Protein AF-A0A182EEH9-F1 (afdb_monomer_lite)

Secondary structure (DSSP, 8-state):
-----------HHHHTTSS----------TTSHHHHHHHHHHHHHHHHHHH-TT-EEEEEEEEETTEEEEEEEEE-S----HHHHHHHHHHHHT--SGGGT-EEEEEE-SS-EEEEEE--

Organism: Onchocerca ochengi (NCBI:txid42157)

Foldseek 3Di:
DDDDDDDDPPPVVVVVVPDDDDDDDDDDACPPQVNLQVLLQVLQVCQQCVAFVPKDGDWGWDDDAQWIWIDDDIDGPGDDDSPVSSLVSCVVSPNVDVVVFWDWDWDDDPGTTTIGIHGD

InterPro domains:
  IPR002133 S-adenosylmethionine synthetase [PTHR11964] (19-104)
  IPR022628 S-adenosylmethionine synthetase, N-terminal [PF00438] (21-106)
  IPR022636 S-adenosylmethionine synthetase superfamily [SSF55973] (20-108)

Radius of gyration: 26.33 Å; chains: 1; bounding box: 31×91×48 Å

pLDDT: mean 75.58, std 19.29, range [35.59, 98.0]

Sequence (120 aa):
MAHDGFGMHRNNSELFRSQRFLFTSESVSEGHPDKMCDMISDAILDAHLAQDPNAKVACETVAKTDMLMLCGEITSNANVDYYQIVRDTVQQIGFDDISKGLLLEIYRTNNAIVLSIVLF

Structure (mmCIF, N/CA/C/O backbone):
data_AF-A0A182EEH9-F1
#
_entry.id   AF-A0A182EEH9-F1
#
loop_
_atom_site.group_PDB
_atom_site.id
_atom_site.type_symbol
_atom_site.label_atom_id
_atom_site.label_alt_id
_atom_site.label_comp_id
_atom_site.label_asym_id
_atom_site.label_entity_id
_atom_site.label_seq_id
_atom_site.pdbx_PDB_ins_code
_atom_site.Cartn_x
_atom_site.Cartn_y
_atom_site.Cartn_z
_atom_site.occupancy
_atom_site.B_iso_or_equiv
_atom_site.auth_seq_id
_atom_site.auth_comp_id
_atom_site.auth_asym_id
_atom_site.auth_atom_id
_atom_site.pdbx_PDB_model_num
ATOM 1 N N . MET A 1 1 ? 17.513 72.405 -30.226 1.00 35.59 1 MET A N 1
ATOM 2 C CA . MET A 1 1 ? 16.289 72.732 -29.462 1.00 35.59 1 MET A CA 1
ATOM 3 C C . MET A 1 1 ? 15.267 71.678 -29.866 1.00 35.59 1 MET A C 1
ATOM 5 O O . MET A 1 1 ? 14.922 71.669 -31.034 1.00 35.59 1 MET A O 1
ATOM 9 N N . ALA A 1 2 ? 15.229 70.557 -29.131 1.00 41.38 2 ALA A N 1
ATOM 10 C CA . ALA A 1 2 ? 14.200 70.197 -28.128 1.00 41.38 2 ALA A CA 1
ATOM 11 C C . ALA A 1 2 ? 12.904 69.742 -28.843 1.00 41.38 2 ALA A C 1
ATOM 13 O O . ALA A 1 2 ? 12.523 70.391 -29.803 1.00 41.38 2 ALA A O 1
ATOM 14 N N . HIS A 1 3 ? 12.194 68.660 -28.543 1.00 42.72 3 HIS A N 1
ATOM 15 C CA . HIS A 1 3 ? 12.064 67.704 -27.438 1.00 42.72 3 HIS A CA 1
ATOM 16 C C . HIS A 1 3 ? 11.915 66.292 -28.089 1.00 42.72 3 HIS A C 1
ATOM 18 O O . HIS A 1 3 ? 11.816 66.201 -29.306 1.00 42.72 3 HIS A O 1
ATOM 24 N N . ASP A 1 4 ? 12.095 65.148 -27.426 1.00 40.16 4 ASP A N 1
ATOM 25 C CA . ASP A 1 4 ? 11.069 64.507 -26.596 1.00 40.16 4 ASP A CA 1
ATOM 26 C C . ASP A 1 4 ? 11.694 63.389 -25.751 1.00 40.16 4 ASP A C 1
ATOM 28 O O . ASP A 1 4 ? 12.447 62.546 -26.242 1.00 40.16 4 ASP A O 1
ATOM 32 N N . GLY A 1 5 ? 11.372 63.392 -24.458 1.00 48.41 5 GLY A N 1
ATOM 33 C CA . GLY A 1 5 ? 11.638 62.279 -23.561 1.00 48.41 5 GLY A CA 1
ATOM 34 C C . GLY A 1 5 ? 10.479 61.288 -23.561 1.00 48.41 5 GLY A C 1
ATOM 35 O O . GLY A 1 5 ? 9.323 61.695 -23.562 1.00 48.41 5 GLY A O 1
ATOM 36 N N . PHE A 1 6 ? 10.785 59.996 -23.466 1.00 38.84 6 PHE A N 1
ATOM 37 C CA . PHE A 1 6 ? 9.912 59.025 -22.810 1.00 38.84 6 PHE A CA 1
ATOM 38 C C . PHE A 1 6 ? 10.733 57.801 -22.392 1.00 38.84 6 PHE A C 1
ATOM 40 O O . PHE A 1 6 ? 11.543 57.285 -23.160 1.00 38.84 6 PHE A O 1
ATOM 47 N N . GLY A 1 7 ? 10.585 57.394 -21.132 1.00 50.31 7 GLY A N 1
ATOM 48 C CA . GLY A 1 7 ? 11.423 56.388 -20.493 1.00 50.31 7 GLY A CA 1
ATOM 49 C C . GLY A 1 7 ? 11.212 54.974 -21.030 1.00 50.31 7 GLY A C 1
ATOM 50 O O . GLY A 1 7 ? 10.098 54.560 -21.332 1.00 50.31 7 GLY A O 1
ATOM 51 N N . MET A 1 8 ? 12.291 54.196 -21.040 1.00 49.94 8 MET A N 1
ATOM 52 C CA . MET A 1 8 ? 12.209 52.740 -20.978 1.00 49.94 8 MET A CA 1
ATOM 53 C C . MET A 1 8 ? 12.788 52.285 -19.644 1.00 49.94 8 MET A C 1
ATOM 55 O O . MET A 1 8 ? 13.962 51.937 -19.523 1.00 49.94 8 MET A O 1
ATOM 59 N N . HIS A 1 9 ? 11.934 52.300 -18.624 1.00 50.50 9 HIS A N 1
ATOM 60 C CA . HIS A 1 9 ? 12.125 51.470 -17.448 1.00 50.50 9 HIS A CA 1
ATOM 61 C C . HIS A 1 9 ? 11.942 50.024 -17.926 1.00 50.50 9 HIS A C 1
ATOM 63 O O . HIS A 1 9 ? 10.819 49.554 -18.099 1.00 50.50 9 HIS A O 1
ATOM 69 N N . ARG A 1 10 ? 13.042 49.350 -18.281 1.00 55.78 10 ARG A N 1
ATOM 70 C CA . ARG A 1 10 ? 12.985 47.926 -18.618 1.00 55.78 10 ARG A CA 1
ATOM 71 C C . ARG A 1 10 ? 12.597 47.188 -17.345 1.00 55.78 10 ARG A C 1
ATOM 73 O O . ARG A 1 10 ? 13.380 47.126 -16.402 1.00 55.78 10 ARG A O 1
ATOM 80 N N . ASN A 1 11 ? 11.370 46.684 -17.308 1.00 55.84 11 ASN A N 1
ATOM 81 C CA . ASN A 1 11 ? 10.884 45.883 -16.198 1.00 55.84 11 ASN A CA 1
ATOM 82 C C . ASN A 1 11 ? 11.781 44.643 -16.063 1.00 55.84 11 ASN A C 1
ATOM 84 O O . ASN A 1 11 ? 11.943 43.889 -17.025 1.00 55.84 11 ASN A O 1
ATOM 88 N N . ASN A 1 12 ? 12.337 44.405 -14.869 1.00 57.00 12 ASN A N 1
ATOM 89 C CA . ASN A 1 12 ? 13.142 43.212 -14.558 1.00 57.00 12 ASN A CA 1
ATOM 90 C C . ASN A 1 12 ? 12.440 41.896 -14.956 1.00 57.00 12 ASN A C 1
ATOM 92 O O . ASN A 1 12 ? 13.105 40.892 -15.194 1.00 57.00 12 ASN A O 1
ATOM 96 N N . SER A 1 13 ? 11.110 41.902 -15.079 1.00 58.50 13 SER A N 1
ATOM 97 C CA . SER A 1 13 ? 10.284 40.774 -15.515 1.00 58.50 13 SER A CA 1
ATOM 98 C C . SER A 1 13 ? 10.559 40.284 -16.944 1.00 58.50 13 SER A C 1
ATOM 100 O O . SER A 1 13 ? 10.345 39.107 -17.218 1.00 58.50 13 SER A O 1
ATOM 102 N N . GLU A 1 14 ? 11.031 41.134 -17.864 1.00 56.72 14 GLU A N 1
ATOM 103 C CA . GLU A 1 14 ? 11.378 40.696 -19.230 1.00 56.72 14 GLU A CA 1
ATOM 104 C C . GLU A 1 14 ? 12.762 40.043 -19.303 1.00 56.72 14 GLU A C 1
ATOM 106 O O . GLU A 1 14 ? 12.972 39.135 -20.107 1.00 56.72 14 GLU A O 1
ATOM 111 N N . LEU 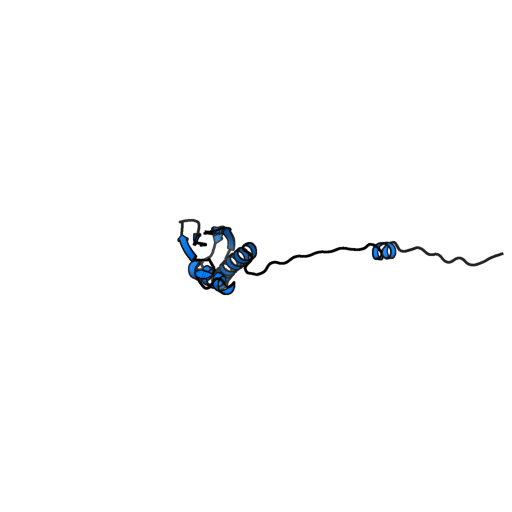A 1 15 ? 13.683 40.429 -18.411 1.00 56.34 15 LEU A N 1
ATOM 112 C CA . LEU A 1 15 ? 15.019 39.834 -18.313 1.00 56.34 15 LEU A CA 1
ATOM 113 C C . LEU A 1 15 ? 14.952 38.359 -17.868 1.00 56.34 15 LEU A C 1
ATOM 115 O O . LEU A 1 15 ? 15.743 37.537 -18.323 1.00 56.34 15 LEU A O 1
ATOM 119 N N . PHE A 1 16 ? 13.962 38.006 -17.038 1.00 58.34 16 PHE A N 1
ATOM 120 C CA . PHE A 1 16 ? 13.716 36.629 -16.589 1.00 58.34 16 PHE A CA 1
ATOM 121 C C . PHE A 1 16 ? 13.075 35.719 -17.653 1.00 58.34 16 PHE A C 1
ATOM 123 O O . PHE A 1 16 ? 13.125 34.502 -17.501 1.00 58.34 16 PHE A O 1
ATOM 130 N N . ARG A 1 17 ? 12.509 36.255 -18.748 1.00 60.19 17 ARG A N 1
ATOM 131 C CA . ARG A 1 17 ? 11.903 35.431 -19.819 1.00 60.19 17 ARG A CA 1
ATOM 132 C C . ARG A 1 17 ? 12.909 34.919 -20.858 1.00 60.19 17 ARG A C 1
ATOM 134 O O . ARG A 1 17 ? 12.518 34.105 -21.688 1.00 60.19 17 ARG A O 1
ATOM 141 N N . SER A 1 18 ? 14.175 35.360 -20.835 1.00 61.69 18 SER A N 1
ATOM 142 C CA . SER A 1 18 ? 15.201 34.916 -21.802 1.00 61.69 18 SER A CA 1
ATOM 143 C C . SER A 1 18 ? 16.228 33.919 -21.247 1.00 61.69 18 SER A C 1
ATOM 145 O O . SER A 1 18 ? 17.109 33.467 -21.983 1.00 61.69 18 SER A O 1
ATOM 147 N N . GLN A 1 19 ? 16.110 33.514 -19.977 1.00 72.31 19 GLN A N 1
ATOM 148 C CA . GLN A 1 19 ? 16.906 32.411 -19.441 1.00 72.31 19 GLN A CA 1
ATOM 149 C C . GLN A 1 19 ? 16.268 31.070 -19.821 1.00 72.31 19 GLN A C 1
ATOM 151 O O . GLN A 1 19 ? 15.082 30.842 -19.594 1.00 72.31 19 GLN A O 1
ATOM 156 N N . ARG A 1 20 ? 17.060 30.169 -20.416 1.00 78.19 20 ARG A N 1
ATOM 157 C CA . ARG A 1 20 ? 16.630 28.793 -20.699 1.00 78.19 20 ARG A CA 1
ATOM 158 C C . ARG A 1 20 ? 16.377 28.074 -19.370 1.00 78.19 20 ARG A C 1
ATOM 160 O O . ARG A 1 20 ? 17.328 27.728 -18.677 1.00 78.19 20 ARG A O 1
ATOM 167 N N . PHE A 1 21 ? 15.109 27.864 -19.031 1.00 86.25 21 PHE A N 1
ATOM 168 C CA . PHE A 1 21 ? 14.688 27.056 -17.889 1.00 86.25 21 PHE A CA 1
ATOM 169 C C . PHE A 1 21 ? 14.621 25.587 -18.320 1.00 86.25 21 PHE A C 1
ATOM 171 O O . PHE A 1 21 ? 13.799 25.229 -19.163 1.00 86.25 21 PHE A O 1
ATOM 178 N N . LEU A 1 22 ? 15.517 24.753 -17.785 1.00 86.44 22 LEU A N 1
ATOM 179 C CA . LEU A 1 22 ? 15.495 23.306 -17.990 1.00 86.44 22 LEU A CA 1
ATOM 180 C C . LEU A 1 22 ? 14.896 22.648 -16.748 1.00 86.44 22 LEU A C 1
ATOM 182 O O . LEU A 1 22 ? 15.464 22.743 -15.663 1.00 86.44 22 LEU A O 1
ATOM 186 N N . PHE A 1 23 ? 13.763 21.980 -16.932 1.00 94.00 23 PHE A N 1
ATOM 187 C CA . PHE A 1 23 ? 13.093 21.186 -15.911 1.00 94.00 23 PHE A CA 1
ATOM 188 C C . PHE A 1 23 ? 12.996 19.742 -16.389 1.00 94.00 23 PHE A C 1
ATOM 190 O O . PHE A 1 23 ? 12.643 19.491 -17.542 1.00 94.00 23 PHE A O 1
ATOM 197 N N . THR A 1 24 ? 13.294 18.806 -15.495 1.00 91.25 24 THR A N 1
ATOM 198 C CA . THR A 1 24 ? 13.157 17.369 -15.729 1.00 91.25 24 THR A CA 1
ATOM 199 C C . THR A 1 24 ? 12.380 16.749 -14.578 1.00 91.25 24 THR A C 1
ATOM 201 O O . THR A 1 24 ? 12.579 17.118 -13.423 1.00 91.25 24 THR A O 1
ATOM 204 N N . SER A 1 25 ? 11.515 15.797 -14.903 1.00 96.12 25 SER A N 1
ATOM 205 C CA . SER A 1 25 ? 10.757 14.989 -13.952 1.00 96.12 25 SER A CA 1
ATOM 206 C C . SER A 1 25 ? 10.788 13.541 -14.432 1.00 96.12 25 SER A C 1
ATOM 208 O O . SER A 1 25 ? 10.815 13.291 -15.638 1.00 96.12 25 SER A O 1
ATOM 210 N N . GLU A 1 26 ? 10.818 12.609 -13.487 1.00 96.38 26 GLU A N 1
ATOM 211 C CA . GLU A 1 26 ? 10.785 11.171 -13.729 1.00 96.38 26 GLU A CA 1
ATOM 212 C C . GLU A 1 26 ? 9.592 10.532 -13.015 1.00 96.38 26 GLU A C 1
ATOM 214 O O . GLU A 1 26 ? 9.009 11.105 -12.093 1.00 96.38 26 GLU A O 1
ATOM 219 N N . SER A 1 27 ? 9.220 9.340 -13.468 1.00 94.75 27 SER A N 1
ATOM 220 C CA . SER A 1 27 ? 8.161 8.531 -12.877 1.00 94.75 27 SER A CA 1
ATOM 221 C C . SER A 1 27 ? 8.504 7.061 -13.036 1.00 94.75 27 SER A C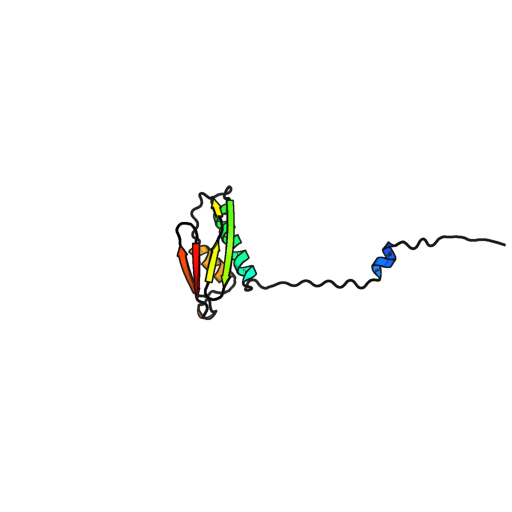 1
ATOM 223 O O . SER A 1 27 ? 9.092 6.676 -14.047 1.00 94.75 27 SER A O 1
ATOM 225 N N . VAL A 1 28 ? 8.052 6.237 -12.101 1.00 94.62 28 VAL A N 1
ATOM 226 C CA . VAL A 1 28 ? 8.219 4.783 -12.155 1.00 94.62 28 VAL A CA 1
ATOM 227 C C . VAL A 1 28 ? 6.873 4.080 -12.343 1.00 94.62 28 VAL A C 1
ATOM 229 O O . VAL A 1 28 ? 5.818 4.624 -11.985 1.00 94.62 28 VAL A O 1
ATOM 232 N N . SER A 1 29 ? 6.902 2.886 -12.936 1.00 90.69 29 SER A N 1
ATOM 233 C CA . SER A 1 29 ? 5.723 2.026 -13.071 1.00 90.69 29 SER A CA 1
ATOM 234 C C . SER A 1 29 ? 5.316 1.433 -11.720 1.00 90.69 29 SER A C 1
ATOM 236 O O . SER A 1 29 ? 6.083 1.455 -10.762 1.00 90.69 29 SER A O 1
ATOM 238 N N . GLU A 1 30 ? 4.105 0.891 -11.642 1.00 87.62 30 GLU A N 1
ATOM 239 C CA . GLU A 1 30 ? 3.571 0.240 -10.433 1.00 87.62 30 GLU A CA 1
ATOM 240 C C . GLU A 1 30 ? 4.397 -0.981 -10.006 1.00 87.62 30 GLU A C 1
ATOM 242 O O . GLU A 1 30 ? 4.527 -1.256 -8.822 1.00 87.62 30 GLU A O 1
ATOM 247 N N . GLY A 1 31 ? 5.041 -1.659 -10.962 1.00 84.00 31 GLY A N 1
ATOM 248 C CA . GLY A 1 31 ? 5.971 -2.755 -10.680 1.00 84.00 31 GLY A CA 1
ATOM 249 C C . GLY A 1 31 ? 7.313 -2.318 -10.083 1.00 84.00 31 GLY A C 1
ATOM 250 O O . GLY A 1 31 ? 8.142 -3.175 -9.783 1.00 84.00 31 GLY A O 1
ATOM 251 N N . HIS A 1 32 ? 7.571 -1.014 -9.931 1.00 89.38 32 HIS A N 1
ATOM 252 C CA . HIS A 1 32 ? 8.750 -0.547 -9.207 1.00 89.38 32 HIS A CA 1
ATOM 253 C C . HIS A 1 32 ? 8.620 -0.913 -7.721 1.00 89.38 32 HIS A C 1
ATOM 255 O O . HIS A 1 32 ? 7.583 -0.600 -7.134 1.00 89.38 32 HIS A O 1
ATOM 261 N N . PRO A 1 33 ? 9.648 -1.509 -7.086 1.00 87.12 33 PRO A N 1
ATOM 262 C CA . PRO A 1 33 ? 9.560 -1.978 -5.703 1.00 87.12 33 PRO A CA 1
ATOM 263 C C . PRO A 1 33 ? 9.060 -0.916 -4.720 1.00 87.12 33 PRO A C 1
ATOM 265 O O . PRO A 1 33 ? 8.193 -1.216 -3.909 1.00 87.12 33 PRO A O 1
ATOM 268 N N . ASP A 1 34 ? 9.532 0.327 -4.850 1.00 90.38 34 ASP A N 1
ATOM 269 C CA . ASP A 1 34 ? 9.075 1.429 -3.991 1.00 90.38 34 ASP A CA 1
ATOM 270 C C . ASP A 1 34 ? 7.566 1.678 -4.126 1.00 90.38 34 ASP A C 1
ATOM 272 O O . ASP A 1 34 ? 6.857 1.710 -3.127 1.00 90.38 34 ASP A O 1
ATOM 276 N N . LYS A 1 35 ? 7.042 1.746 -5.359 1.00 91.81 35 LYS A N 1
ATOM 277 C CA . LYS A 1 35 ? 5.600 1.923 -5.575 1.00 91.81 35 LYS A CA 1
ATOM 278 C C . LYS A 1 35 ? 4.788 0.725 -5.102 1.00 91.81 35 LYS A C 1
ATOM 280 O O . LYS A 1 35 ? 3.685 0.908 -4.603 1.00 91.81 35 LYS A O 1
ATOM 285 N N . MET A 1 36 ? 5.312 -0.489 -5.247 1.00 90.12 36 MET A N 1
ATOM 286 C CA . MET A 1 36 ? 4.662 -1.685 -4.716 1.00 90.12 36 MET A CA 1
ATOM 287 C C . MET A 1 36 ? 4.540 -1.616 -3.188 1.00 90.12 36 MET A C 1
ATOM 289 O O . MET A 1 36 ? 3.482 -1.942 -2.655 1.00 90.12 36 MET A O 1
ATOM 293 N N . CYS A 1 37 ? 5.590 -1.172 -2.489 1.00 92.12 37 CYS A N 1
ATOM 294 C CA . CYS A 1 37 ? 5.540 -0.942 -1.047 1.00 92.12 37 CYS A CA 1
ATOM 295 C C . CYS A 1 37 ? 4.458 0.080 -0.679 1.00 92.12 37 CYS A C 1
ATOM 297 O O . CYS A 1 37 ? 3.648 -0.203 0.204 1.00 92.12 37 CYS A O 1
ATOM 299 N N . ASP A 1 38 ? 4.409 1.213 -1.386 1.00 95.25 38 ASP A N 1
ATOM 300 C CA . ASP A 1 38 ? 3.401 2.256 -1.165 1.00 95.25 38 ASP A CA 1
ATOM 301 C C . ASP A 1 38 ? 1.980 1.698 -1.339 1.00 95.25 38 ASP A C 1
ATOM 303 O O . ASP A 1 38 ? 1.143 1.817 -0.447 1.00 95.25 38 ASP A O 1
ATOM 307 N N . MET A 1 39 ? 1.726 0.991 -2.446 1.00 95.00 39 MET A N 1
ATOM 308 C CA . MET A 1 39 ? 0.414 0.407 -2.747 1.00 95.00 39 MET A CA 1
ATOM 309 C C . MET A 1 39 ? -0.034 -0.621 -1.703 1.00 95.00 39 MET A C 1
ATOM 311 O O . MET A 1 39 ? -1.219 -0.712 -1.388 1.00 95.00 39 MET A O 1
ATOM 315 N N . ILE A 1 40 ? 0.893 -1.416 -1.164 1.00 93.31 40 ILE A N 1
ATOM 316 C CA . ILE A 1 40 ? 0.579 -2.395 -0.118 1.00 93.31 40 ILE A CA 1
ATOM 317 C C . ILE A 1 40 ? 0.264 -1.696 1.207 1.00 93.31 40 ILE A C 1
ATOM 319 O O . ILE A 1 40 ? -0.723 -2.051 1.856 1.00 93.31 40 ILE A O 1
ATOM 323 N N . SER A 1 41 ? 1.063 -0.700 1.597 1.00 94.69 41 SER A N 1
ATOM 324 C CA . SER A 1 41 ? 0.810 0.096 2.801 1.00 94.69 41 SER A CA 1
ATOM 325 C C . SER A 1 41 ? -0.547 0.806 2.735 1.00 94.69 41 SER A C 1
ATOM 327 O O . SER A 1 41 ? -1.308 0.754 3.705 1.00 94.69 41 SER A O 1
ATOM 329 N N . ASP A 1 42 ? -0.886 1.387 1.581 1.00 97.31 42 ASP A N 1
ATOM 330 C CA . ASP A 1 42 ? -2.171 2.054 1.348 1.00 97.31 42 ASP A CA 1
ATOM 331 C C . ASP A 1 42 ? -3.345 1.066 1.386 1.00 97.31 42 ASP A C 1
ATOM 333 O O . ASP A 1 42 ? -4.350 1.324 2.045 1.00 97.31 42 ASP A O 1
ATOM 337 N N . ALA A 1 43 ? -3.212 -0.118 0.779 1.00 96.94 43 ALA A N 1
ATOM 338 C CA . ALA A 1 43 ? -4.270 -1.130 0.815 1.00 96.94 43 ALA A CA 1
ATOM 339 C C . ALA A 1 43 ? -4.578 -1.613 2.247 1.00 96.94 43 ALA A C 1
ATOM 341 O O . ALA A 1 43 ? -5.728 -1.897 2.594 1.00 96.94 43 ALA A O 1
ATOM 342 N N . ILE A 1 44 ? -3.557 -1.687 3.106 1.00 94.75 44 ILE A N 1
ATOM 343 C CA . ILE A 1 44 ? -3.724 -2.009 4.527 1.00 94.75 44 ILE A CA 1
ATOM 344 C C . ILE A 1 44 ? -4.428 -0.866 5.266 1.00 94.75 44 ILE A C 1
ATOM 346 O O . ILE A 1 44 ? -5.355 -1.123 6.040 1.00 94.75 44 ILE A O 1
ATOM 350 N N . LEU A 1 45 ? -4.016 0.383 5.028 1.00 96.56 45 LEU A N 1
ATOM 351 C CA . LEU A 1 45 ? -4.684 1.571 5.564 1.00 96.56 45 LEU A CA 1
ATOM 352 C C . LEU A 1 45 ? -6.172 1.582 5.192 1.00 96.56 45 LEU A C 1
ATOM 354 O O . LEU A 1 45 ? -7.021 1.717 6.078 1.00 96.56 45 LEU A O 1
ATOM 358 N N . ASP A 1 46 ? -6.485 1.363 3.918 1.00 98.00 46 ASP A N 1
ATOM 359 C CA . ASP A 1 46 ? -7.851 1.339 3.398 1.00 98.00 46 ASP A CA 1
ATOM 360 C C . ASP A 1 46 ? -8.692 0.247 4.063 1.00 98.00 46 ASP A C 1
ATOM 362 O O . ASP A 1 46 ? -9.817 0.502 4.498 1.00 98.00 46 ASP A O 1
ATOM 366 N N . ALA A 1 47 ? -8.144 -0.961 4.217 1.00 97.00 47 ALA A N 1
ATOM 367 C CA . ALA A 1 47 ? -8.853 -2.065 4.856 1.00 97.00 47 ALA A CA 1
ATOM 368 C C . ALA A 1 47 ? -9.195 -1.785 6.329 1.00 97.00 47 ALA A C 1
ATOM 370 O O . ALA A 1 47 ? -10.268 -2.172 6.803 1.00 97.00 47 ALA A O 1
ATOM 371 N N . HIS A 1 48 ? -8.309 -1.093 7.050 1.00 95.69 48 HIS A N 1
ATOM 372 C CA . HIS A 1 48 ? -8.579 -0.647 8.413 1.00 95.69 48 HIS A CA 1
ATOM 373 C C . HIS A 1 48 ? -9.640 0.452 8.454 1.00 95.69 48 HIS A C 1
ATOM 375 O O . HIS A 1 48 ? -10.609 0.321 9.203 1.00 95.69 48 HIS A O 1
ATOM 381 N N . LEU A 1 49 ? -9.493 1.505 7.645 1.00 97.00 49 LEU A N 1
ATOM 382 C CA . LEU A 1 49 ? -10.427 2.635 7.622 1.00 97.00 49 LEU A CA 1
ATOM 383 C C . LEU A 1 49 ? -11.831 2.236 7.150 1.00 97.00 49 LEU A C 1
ATOM 385 O O . LEU A 1 49 ? -12.818 2.808 7.613 1.00 97.00 49 LEU A O 1
ATOM 389 N N . AL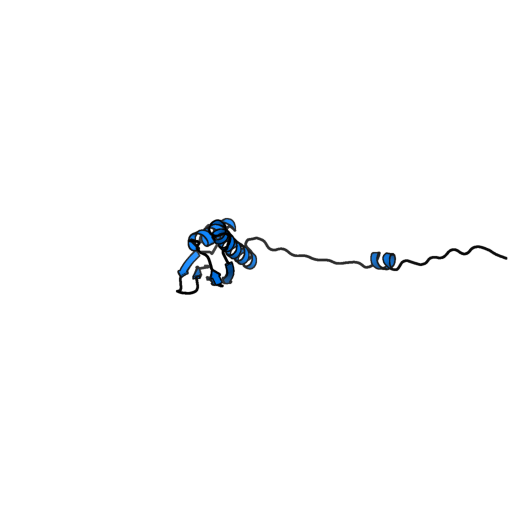A A 1 50 ? -11.937 1.228 6.281 1.00 97.88 50 ALA A N 1
ATOM 390 C CA . ALA A 1 50 ? -13.213 0.690 5.819 1.00 97.88 50 ALA A CA 1
ATOM 391 C C . ALA A 1 50 ? -14.042 0.048 6.946 1.00 97.88 50 ALA A C 1
ATOM 393 O O . ALA A 1 50 ? -15.271 0.056 6.885 1.00 97.88 50 ALA A O 1
ATOM 394 N N . GLN A 1 51 ? -13.388 -0.513 7.968 1.00 97.56 51 GLN A N 1
ATOM 395 C CA . GLN A 1 51 ? -14.051 -1.182 9.094 1.00 97.56 51 GLN A CA 1
ATOM 396 C C . GLN A 1 51 ? -14.089 -0.318 10.363 1.00 97.56 51 GLN A C 1
ATOM 398 O O . GLN A 1 51 ? -15.038 -0.401 11.142 1.00 97.56 51 GLN A O 1
ATOM 403 N N . ASP A 1 52 ? -13.065 0.507 10.579 1.00 96.19 52 ASP A N 1
ATOM 404 C CA . ASP A 1 52 ? -12.922 1.395 11.729 1.00 96.19 52 ASP A CA 1
ATOM 405 C C . ASP A 1 52 ? -12.487 2.798 11.265 1.00 96.19 52 ASP A C 1
ATOM 407 O O . ASP A 1 52 ? -11.292 3.058 11.104 1.00 96.19 52 ASP A O 1
ATOM 411 N N . PRO A 1 53 ? -13.436 3.739 11.099 1.00 97.06 53 PRO A N 1
ATOM 412 C CA . PRO A 1 53 ? -13.136 5.107 10.671 1.00 97.06 53 PRO A CA 1
ATOM 413 C C . PRO A 1 53 ? -12.218 5.897 11.617 1.00 97.06 53 PRO A C 1
ATOM 415 O O . PRO A 1 53 ? -11.721 6.952 11.233 1.00 97.06 53 PRO A O 1
ATOM 418 N N . ASN A 1 54 ? -12.013 5.429 12.856 1.00 96.12 54 ASN A N 1
ATOM 419 C CA . ASN A 1 54 ? -11.110 6.055 13.826 1.00 96.12 54 ASN A CA 1
ATOM 420 C C . ASN A 1 54 ? -9.750 5.343 13.914 1.00 96.12 54 ASN A C 1
ATOM 422 O O . ASN A 1 54 ? -8.960 5.655 14.814 1.00 96.12 54 ASN A O 1
ATOM 426 N N . ALA A 1 55 ? -9.480 4.382 13.024 1.00 93.25 55 ALA A N 1
ATOM 427 C CA . ALA A 1 55 ? -8.221 3.658 12.998 1.00 93.25 55 ALA A CA 1
ATOM 428 C C . ALA A 1 55 ? -7.033 4.617 12.837 1.00 93.25 55 ALA A C 1
ATOM 430 O O . ALA A 1 55 ? -7.060 5.568 12.055 1.00 93.25 55 ALA A O 1
ATOM 431 N N . LYS A 1 56 ? -5.960 4.332 13.573 1.00 90.56 56 LYS A N 1
ATOM 432 C CA . LYS A 1 56 ? -4.656 4.973 13.401 1.00 90.56 56 LYS A CA 1
ATOM 433 C C . LYS A 1 56 ? -3.714 3.938 12.822 1.00 90.56 56 LYS A C 1
ATOM 435 O O . LYS A 1 56 ? -3.428 2.943 13.485 1.00 90.56 56 LYS A O 1
ATOM 440 N N . VAL A 1 57 ? -3.268 4.167 11.596 1.00 88.50 57 VAL A N 1
ATOM 441 C CA . VAL A 1 57 ? -2.440 3.225 10.845 1.00 88.50 57 VAL A CA 1
ATOM 442 C C . VAL A 1 57 ? -1.187 3.960 10.398 1.00 88.50 57 VAL A C 1
ATOM 444 O O . VAL A 1 57 ? -1.261 4.913 9.629 1.00 88.50 57 VAL A O 1
ATOM 447 N N . ALA A 1 58 ? -0.046 3.510 10.897 1.00 87.00 58 ALA A N 1
ATOM 448 C CA . ALA A 1 58 ? 1.264 3.817 10.352 1.00 87.00 58 ALA A CA 1
ATOM 449 C C . ALA A 1 58 ? 1.840 2.490 9.858 1.00 87.00 58 ALA A C 1
ATOM 451 O O . ALA A 1 58 ? 2.515 1.799 10.614 1.00 87.00 58 ALA A O 1
ATOM 452 N N . CYS A 1 59 ? 1.467 2.085 8.643 1.00 88.31 59 CYS A N 1
ATOM 453 C CA . CYS A 1 59 ? 1.950 0.860 8.014 1.00 88.31 59 CYS A CA 1
ATOM 454 C C . CYS A 1 59 ? 3.094 1.206 7.062 1.00 88.31 59 CYS A C 1
ATOM 456 O O . CYS A 1 59 ? 2.933 2.050 6.187 1.00 88.31 59 CYS A O 1
ATOM 458 N N . GLU A 1 60 ? 4.222 0.530 7.221 1.00 87.19 60 GLU A N 1
ATOM 459 C CA . GLU A 1 60 ? 5.403 0.670 6.377 1.00 87.19 60 GLU A CA 1
ATOM 460 C C . GLU A 1 60 ? 5.678 -0.666 5.699 1.00 87.19 60 GLU A C 1
ATOM 462 O O . GLU A 1 60 ? 5.669 -1.707 6.357 1.00 87.19 60 GLU A O 1
ATOM 467 N N . THR A 1 61 ? 5.963 -0.651 4.402 1.00 89.81 61 THR A N 1
ATOM 468 C CA . THR A 1 61 ? 6.272 -1.869 3.652 1.00 89.81 61 THR A CA 1
ATOM 469 C C . THR A 1 61 ? 7.710 -1.808 3.165 1.00 89.81 61 THR A C 1
ATOM 471 O O . THR A 1 61 ? 8.133 -0.829 2.558 1.00 89.81 61 THR A O 1
ATOM 474 N N . VAL A 1 62 ? 8.480 -2.862 3.432 1.00 87.12 62 VAL A N 1
ATOM 475 C CA . VAL A 1 62 ? 9.877 -2.972 2.997 1.00 87.12 62 VAL A CA 1
ATOM 476 C C . VAL A 1 62 ? 10.018 -4.172 2.080 1.00 87.12 62 VAL A C 1
ATOM 478 O O . VAL A 1 62 ? 9.881 -5.306 2.534 1.00 87.12 62 VAL A O 1
ATOM 481 N N . ALA A 1 63 ? 10.350 -3.933 0.815 1.00 83.31 63 ALA A N 1
ATOM 482 C CA . ALA A 1 63 ? 10.634 -4.984 -0.152 1.00 83.31 63 ALA A CA 1
ATOM 483 C C . ALA A 1 63 ? 12.145 -5.167 -0.355 1.00 83.31 63 ALA A C 1
ATOM 485 O O . ALA A 1 63 ? 12.911 -4.212 -0.486 1.00 83.31 63 ALA A O 1
ATOM 486 N N . LYS A 1 64 ? 12.576 -6.424 -0.413 1.00 78.06 64 LYS A N 1
ATOM 487 C CA . LYS A 1 64 ? 13.911 -6.856 -0.837 1.00 78.06 64 LYS A CA 1
ATOM 488 C C . LYS A 1 64 ? 13.752 -8.151 -1.637 1.00 78.06 64 LYS A C 1
ATOM 490 O O . LYS A 1 64 ? 12.703 -8.785 -1.584 1.00 78.06 64 LYS A O 1
ATOM 495 N N . THR A 1 65 ? 14.799 -8.574 -2.347 1.00 74.75 65 THR A N 1
ATOM 496 C CA . THR A 1 65 ? 14.912 -9.960 -2.821 1.00 74.75 65 THR A CA 1
ATOM 497 C C . THR A 1 65 ? 14.510 -10.927 -1.714 1.00 74.75 65 THR A C 1
ATOM 499 O O . THR A 1 65 ? 15.094 -10.890 -0.624 1.00 74.75 65 THR A O 1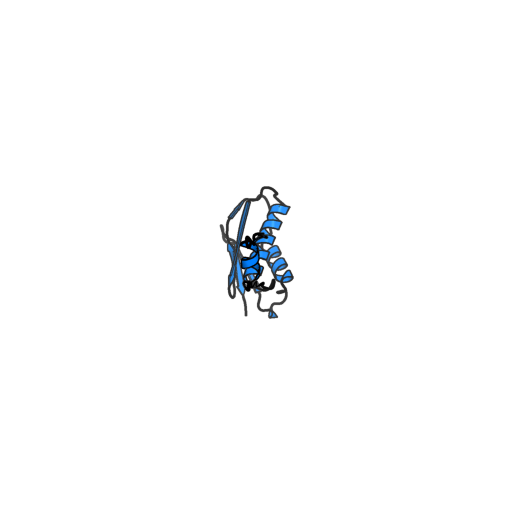
ATOM 502 N N . ASP A 1 66 ? 13.501 -11.730 -2.010 1.00 69.50 66 ASP A N 1
ATOM 503 C CA . ASP A 1 66 ? 12.903 -12.747 -1.154 1.00 69.50 66 ASP A CA 1
ATOM 504 C C . ASP A 1 66 ? 12.335 -12.183 0.155 1.00 69.50 66 ASP A C 1
ATOM 506 O O . ASP A 1 66 ? 12.369 -12.818 1.209 1.00 69.50 66 ASP A O 1
ATOM 510 N N . MET A 1 67 ? 11.850 -10.944 0.165 1.00 72.88 67 MET A N 1
ATOM 511 C CA . MET A 1 67 ? 11.246 -10.416 1.381 1.00 72.88 67 MET A CA 1
ATOM 512 C C . MET A 1 67 ? 10.275 -9.276 1.126 1.00 72.88 67 MET A C 1
ATOM 514 O O . MET A 1 67 ? 10.577 -8.355 0.370 1.00 72.88 67 MET A O 1
ATOM 518 N N . LEU A 1 68 ? 9.158 -9.289 1.851 1.00 77.50 68 LEU A N 1
ATOM 519 C CA . LEU A 1 68 ? 8.294 -8.128 1.997 1.00 77.50 68 LEU A CA 1
ATOM 520 C C . LEU A 1 68 ? 7.842 -8.013 3.440 1.00 77.50 68 LEU A C 1
ATOM 522 O O . LEU A 1 68 ? 7.024 -8.772 3.928 1.00 77.50 68 LEU A O 1
ATOM 526 N N . MET A 1 69 ? 8.396 -7.068 4.167 1.00 80.12 69 MET A N 1
ATOM 527 C CA . MET A 1 69 ? 8.096 -6.919 5.580 1.00 80.12 69 MET A CA 1
ATOM 528 C C . MET A 1 69 ? 7.058 -5.822 5.772 1.00 80.12 69 MET A C 1
ATOM 530 O O . MET A 1 69 ? 7.238 -4.730 5.238 1.00 80.12 69 MET A O 1
ATOM 534 N N . LEU A 1 70 ? 6.010 -6.106 6.551 1.00 84.25 70 LEU A N 1
ATOM 535 C CA . LEU A 1 70 ? 5.093 -5.086 7.045 1.00 84.25 70 LEU A CA 1
ATOM 536 C C . LEU A 1 70 ? 5.551 -4.636 8.434 1.00 84.25 70 LEU A C 1
ATOM 538 O O . LEU A 1 70 ? 5.721 -5.428 9.364 1.00 84.25 70 LEU A O 1
ATOM 542 N N . CYS A 1 71 ? 5.746 -3.340 8.573 1.00 81.25 71 CYS A N 1
ATOM 543 C CA . CYS A 1 71 ? 6.265 -2.683 9.756 1.00 81.25 71 CYS A CA 1
ATOM 544 C C . CYS A 1 71 ? 5.308 -1.577 10.208 1.00 81.25 71 CYS A C 1
ATOM 546 O O . CYS A 1 71 ? 4.408 -1.168 9.478 1.00 81.25 71 CYS A O 1
ATOM 548 N N . GLY A 1 72 ? 5.548 -1.069 11.415 1.00 81.44 72 GLY A N 1
ATOM 549 C CA . GLY A 1 72 ? 4.865 0.104 11.947 1.00 81.44 72 GLY A CA 1
ATOM 550 C C . GLY A 1 72 ? 3.811 -0.219 13.002 1.00 81.44 72 GLY A C 1
ATOM 551 O O . GLY A 1 72 ? 3.846 -1.273 13.639 1.00 81.44 72 GLY A O 1
ATOM 552 N N . GLU A 1 73 ? 2.916 0.732 13.246 1.00 82.31 73 GLU A N 1
ATOM 553 C CA . GLU A 1 73 ? 2.008 0.732 14.391 1.00 82.31 73 GLU A CA 1
ATOM 554 C C . GLU A 1 73 ? 0.561 0.916 13.937 1.00 82.31 73 GLU A C 1
ATOM 556 O O . GLU A 1 73 ? 0.217 1.868 13.236 1.00 82.31 73 GLU A O 1
ATOM 561 N N . ILE A 1 74 ? -0.307 -0.000 14.370 1.00 84.62 74 ILE A N 1
ATOM 562 C CA . ILE A 1 74 ? -1.732 0.021 14.046 1.00 84.62 74 ILE A CA 1
ATOM 563 C C . ILE A 1 74 ? -2.544 -0.029 15.335 1.00 84.62 74 ILE A C 1
ATOM 565 O O . ILE A 1 74 ? -2.407 -0.943 16.145 1.00 84.62 74 ILE A O 1
ATOM 569 N N . THR A 1 75 ? -3.428 0.950 15.507 1.00 86.94 75 THR A N 1
ATOM 570 C CA . THR A 1 75 ? -4.459 0.970 16.548 1.00 86.94 75 THR A CA 1
ATOM 571 C C . THR A 1 75 ? -5.821 1.011 15.871 1.00 86.94 75 THR A C 1
ATOM 573 O O . THR A 1 75 ? -6.200 2.031 15.296 1.00 86.94 75 THR A O 1
ATOM 576 N N . SER A 1 76 ? -6.548 -0.102 15.913 1.00 89.88 76 SER A N 1
ATOM 577 C CA . SER A 1 76 ? -7.838 -0.257 15.240 1.00 89.88 76 SER A CA 1
ATOM 578 C C . SER A 1 76 ? -8.640 -1.400 15.867 1.00 89.88 76 SER A C 1
ATOM 580 O O . SER A 1 76 ? -8.055 -2.352 16.382 1.00 89.88 76 SER A O 1
ATOM 582 N N . ASN A 1 77 ? -9.970 -1.320 15.796 1.00 90.69 77 ASN A N 1
ATOM 583 C CA . ASN A 1 77 ? -10.881 -2.421 16.135 1.00 90.69 77 ASN A CA 1
ATOM 584 C C . ASN A 1 77 ? -11.203 -3.328 14.931 1.00 90.69 77 ASN A C 1
ATOM 586 O O . ASN A 1 77 ? -11.965 -4.285 15.072 1.00 90.69 77 ASN A O 1
ATOM 590 N N . ALA A 1 78 ? -10.663 -3.018 13.750 1.00 91.94 78 ALA A N 1
ATOM 591 C CA . ALA A 1 78 ? -10.885 -3.781 12.530 1.00 91.94 78 ALA A CA 1
ATOM 592 C C . ALA A 1 78 ? -10.236 -5.171 12.597 1.00 91.94 78 ALA A C 1
ATOM 594 O O . ALA A 1 78 ? -9.146 -5.341 13.150 1.00 91.94 78 ALA A O 1
ATOM 595 N N . ASN A 1 79 ? -10.879 -6.156 11.968 1.00 92.38 79 ASN A N 1
ATOM 596 C CA . ASN A 1 79 ? -10.296 -7.475 11.751 1.00 92.38 79 ASN A CA 1
ATOM 597 C C . ASN A 1 79 ? -9.875 -7.579 10.282 1.00 92.38 79 ASN A C 1
ATOM 599 O O . ASN A 1 79 ? -10.705 -7.743 9.387 1.00 92.38 79 ASN A O 1
ATOM 603 N N . VAL A 1 80 ? -8.578 -7.396 10.044 1.00 89.00 80 VAL A N 1
ATOM 604 C CA . VAL A 1 80 ? -7.999 -7.261 8.707 1.00 89.00 80 VAL A CA 1
ATOM 605 C C . VAL A 1 80 ? -7.181 -8.501 8.362 1.00 89.00 80 VAL A C 1
ATOM 607 O O . VAL A 1 80 ? -6.286 -8.901 9.112 1.00 89.00 80 VAL A O 1
ATOM 610 N N . ASP A 1 81 ? -7.474 -9.094 7.204 1.00 90.12 81 ASP A N 1
ATOM 611 C CA . ASP A 1 81 ? -6.682 -10.182 6.634 1.00 90.12 81 ASP A CA 1
ATOM 612 C C . ASP A 1 81 ? -5.543 -9.618 5.776 1.00 90.12 81 ASP A C 1
ATOM 614 O O . ASP A 1 81 ? -5.665 -9.420 4.566 1.00 90.12 81 ASP A O 1
ATOM 618 N N . TYR A 1 82 ? -4.411 -9.355 6.429 1.00 87.19 82 TYR A N 1
ATOM 619 C CA . TYR A 1 82 ? -3.208 -8.844 5.772 1.00 87.19 82 TYR A CA 1
ATOM 620 C C . TYR A 1 82 ? -2.686 -9.782 4.678 1.00 87.19 82 TYR A C 1
ATOM 622 O O . TYR A 1 82 ? -2.107 -9.301 3.708 1.00 87.19 82 TYR A O 1
ATOM 630 N N . TYR A 1 83 ? -2.881 -11.103 4.813 1.00 83.88 83 TYR A N 1
ATOM 631 C CA . TYR A 1 83 ? -2.412 -12.057 3.807 1.00 83.88 83 TYR A CA 1
ATOM 632 C C . TYR A 1 83 ? -3.135 -11.825 2.492 1.00 83.88 83 TYR A C 1
ATOM 634 O O . TYR A 1 83 ? -2.500 -11.660 1.448 1.00 83.88 83 TYR A O 1
ATOM 642 N N . GLN A 1 84 ? -4.464 -11.796 2.564 1.00 87.81 84 GLN A N 1
ATOM 643 C CA . GLN A 1 84 ? -5.295 -11.656 1.384 1.00 87.81 84 GLN A CA 1
ATOM 644 C C . GLN A 1 84 ? -5.077 -10.295 0.719 1.00 87.81 84 GLN A C 1
ATOM 646 O O . GLN A 1 84 ? -4.887 -10.241 -0.491 1.00 87.81 84 GLN A O 1
ATOM 651 N N . ILE A 1 85 ? -4.987 -9.219 1.508 1.00 92.12 85 ILE A N 1
ATOM 652 C CA . ILE A 1 85 ? -4.754 -7.865 0.986 1.00 92.12 85 ILE A CA 1
ATOM 653 C C . ILE A 1 85 ? -3.426 -7.776 0.241 1.00 92.12 85 ILE A C 1
ATOM 655 O O . ILE A 1 85 ? -3.404 -7.354 -0.909 1.00 92.12 85 ILE A O 1
ATOM 659 N N . VAL A 1 86 ? -2.321 -8.208 0.859 1.00 88.81 86 VAL A N 1
ATOM 660 C CA . VAL A 1 86 ? -1.000 -8.145 0.215 1.00 88.81 86 VAL A CA 1
ATOM 661 C C . VAL A 1 86 ? -0.996 -8.970 -1.066 1.00 88.81 86 VAL A C 1
ATOM 663 O O . VAL A 1 86 ? -0.488 -8.514 -2.088 1.00 88.81 86 VAL A O 1
ATOM 666 N N . ARG A 1 87 ? -1.593 -10.166 -1.032 1.00 86.31 87 ARG A N 1
ATOM 667 C CA . ARG A 1 87 ? -1.701 -11.035 -2.203 1.00 86.31 87 ARG A CA 1
ATOM 668 C C . ARG A 1 87 ? -2.482 -10.371 -3.334 1.00 86.31 87 ARG A C 1
ATOM 670 O O . ARG A 1 87 ? -2.009 -10.388 -4.467 1.00 86.31 87 ARG A O 1
ATOM 677 N N . ASP A 1 88 ? -3.632 -9.781 -3.034 1.00 91.25 88 ASP A N 1
ATOM 678 C CA . ASP A 1 88 ? -4.482 -9.138 -4.035 1.00 91.25 88 ASP A CA 1
ATOM 679 C C . ASP A 1 88 ? -3.806 -7.897 -4.624 1.00 91.25 88 ASP A C 1
ATOM 681 O O . ASP A 1 88 ? -3.786 -7.735 -5.844 1.00 91.25 88 ASP A O 1
ATOM 685 N N . THR A 1 89 ? -3.172 -7.064 -3.794 1.00 92.38 89 THR A N 1
ATOM 686 C CA . THR A 1 89 ? -2.427 -5.884 -4.257 1.00 92.38 89 THR A CA 1
ATOM 687 C C . THR A 1 89 ? -1.272 -6.278 -5.178 1.00 92.38 89 THR A C 1
ATOM 689 O O . THR A 1 89 ? -1.098 -5.714 -6.256 1.00 92.38 89 THR A O 1
ATOM 692 N N . VAL A 1 90 ? -0.502 -7.297 -4.804 1.00 87.56 90 VAL A N 1
ATOM 693 C CA . VAL A 1 90 ? 0.609 -7.818 -5.611 1.00 87.56 90 VAL A CA 1
ATOM 694 C C . VAL A 1 90 ? 0.126 -8.394 -6.951 1.00 87.56 90 VAL A C 1
ATOM 696 O O . VAL A 1 90 ? 0.754 -8.171 -7.991 1.00 87.56 90 VAL A O 1
ATOM 699 N N . GLN A 1 91 ? -1.013 -9.091 -6.955 1.00 88.00 91 GLN A N 1
ATOM 700 C CA . GLN A 1 91 ? -1.640 -9.582 -8.183 1.00 88.00 91 GLN A CA 1
ATOM 701 C C . GLN A 1 91 ? -2.106 -8.434 -9.085 1.00 88.00 91 GLN A C 1
ATOM 703 O O . GLN A 1 91 ? -1.896 -8.500 -10.296 1.00 88.00 91 GLN A O 1
ATOM 708 N N . GLN A 1 92 ? -2.672 -7.367 -8.512 1.00 89.62 92 GLN A N 1
ATOM 709 C CA . GLN A 1 92 ? -3.080 -6.168 -9.255 1.00 89.62 92 GLN A CA 1
ATOM 710 C C . GLN A 1 92 ? -1.894 -5.471 -9.932 1.00 89.62 92 GLN A C 1
ATOM 712 O O . GLN A 1 92 ? -2.028 -5.013 -11.063 1.00 89.62 92 GLN A O 1
ATOM 717 N N . ILE A 1 93 ? -0.725 -5.458 -9.286 1.00 88.00 93 ILE A N 1
ATOM 718 C CA . ILE A 1 93 ? 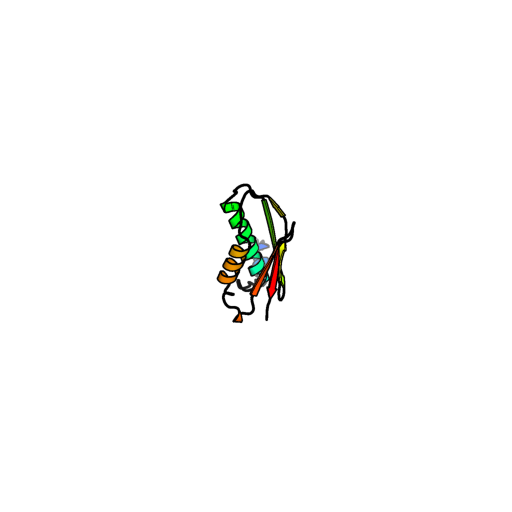0.522 -4.918 -9.857 1.00 88.00 93 ILE A CA 1
ATOM 719 C C . ILE A 1 93 ? 1.038 -5.781 -11.028 1.00 88.00 93 ILE A C 1
ATOM 721 O O . ILE A 1 93 ? 1.770 -5.294 -11.892 1.00 88.00 93 ILE A O 1
ATOM 725 N N . GLY A 1 94 ? 0.637 -7.055 -11.098 1.00 84.06 94 GLY A N 1
ATOM 726 C CA . GLY A 1 94 ? 0.941 -7.965 -12.208 1.00 84.06 94 GLY A CA 1
ATOM 727 C C . GLY A 1 94 ? 1.803 -9.177 -11.845 1.00 84.06 94 GLY A C 1
ATOM 728 O O . GLY A 1 94 ? 2.193 -9.923 -12.752 1.00 84.06 94 GLY A O 1
ATOM 729 N N . PHE A 1 95 ? 2.080 -9.400 -10.555 1.00 77.69 95 PHE A N 1
ATOM 730 C CA . PHE A 1 95 ? 2.794 -10.572 -10.030 1.00 77.69 95 PHE A CA 1
ATOM 731 C C . PHE A 1 95 ? 1.806 -11.676 -9.611 1.00 77.69 95 PHE A C 1
ATOM 733 O O . PHE A 1 95 ? 1.652 -12.007 -8.438 1.00 77.69 95 PHE A O 1
ATOM 740 N N . ASP A 1 96 ? 1.094 -12.229 -10.589 1.00 73.56 96 ASP A N 1
ATOM 741 C CA . ASP A 1 96 ? 0.043 -13.245 -10.414 1.00 73.56 96 ASP A CA 1
ATOM 742 C C . ASP A 1 96 ? 0.508 -14.696 -10.642 1.00 73.56 96 ASP A C 1
ATOM 744 O O . ASP A 1 96 ? -0.231 -15.633 -10.337 1.00 73.56 96 ASP A O 1
ATOM 748 N N . ASP A 1 97 ? 1.733 -14.889 -11.135 1.00 67.38 97 ASP A N 1
ATOM 749 C CA . ASP A 1 97 ? 2.319 -16.190 -11.448 1.00 67.38 97 ASP A CA 1
ATOM 750 C C . ASP A 1 97 ? 3.717 -16.315 -10.825 1.00 67.38 97 ASP A C 1
ATOM 752 O O . ASP A 1 97 ? 4.525 -15.388 -10.862 1.00 67.38 97 ASP A O 1
ATOM 756 N N . ILE A 1 98 ? 4.014 -17.497 -10.284 1.00 61.62 98 ILE A N 1
ATOM 757 C CA . ILE A 1 98 ? 5.294 -17.853 -9.655 1.00 61.62 98 ILE A CA 1
ATOM 758 C C . ILE A 1 98 ? 6.470 -17.642 -10.620 1.00 61.62 98 ILE A C 1
ATOM 760 O O . ILE A 1 98 ? 7.549 -17.221 -10.210 1.00 61.62 98 ILE A O 1
ATOM 764 N N . SER A 1 99 ? 6.258 -17.891 -11.915 1.00 59.94 99 SER A N 1
ATOM 765 C CA . SER A 1 99 ? 7.246 -17.679 -12.980 1.00 59.94 99 SER A CA 1
ATOM 766 C C . SER A 1 99 ? 7.653 -16.216 -13.163 1.00 59.94 99 SER A C 1
ATOM 768 O O . SER A 1 99 ? 8.690 -15.947 -13.765 1.00 59.94 99 SER A O 1
ATOM 770 N N . LYS A 1 100 ? 6.877 -15.270 -12.620 1.00 62.25 100 LYS A N 1
ATOM 771 C CA . LYS A 1 100 ? 7.212 -13.839 -12.588 1.00 62.25 100 LYS A CA 1
ATOM 772 C C . LYS A 1 100 ? 8.119 -13.472 -11.409 1.00 62.25 100 LYS A C 1
ATOM 774 O O . LYS A 1 100 ? 8.409 -12.295 -11.216 1.00 62.25 100 LYS A O 1
ATOM 779 N N . GLY A 1 101 ? 8.574 -14.475 -10.654 1.00 55.62 101 GLY A N 1
ATOM 780 C CA . GLY A 1 101 ? 9.608 -14.345 -9.637 1.00 55.62 101 GLY A CA 1
ATOM 781 C C . GLY A 1 101 ? 9.091 -13.916 -8.270 1.00 55.62 101 GLY A C 1
ATOM 782 O O . GLY A 1 101 ? 9.868 -13.361 -7.516 1.00 55.62 101 GLY A O 1
ATOM 783 N N . LEU A 1 102 ? 7.815 -14.116 -7.918 1.00 57.16 102 LEU A N 1
ATOM 784 C CA . LEU A 1 102 ? 7.300 -13.707 -6.605 1.00 57.16 102 LEU A CA 1
ATOM 785 C C . LEU A 1 102 ? 6.449 -14.805 -5.949 1.00 57.16 102 LEU A C 1
ATOM 787 O O . LEU A 1 102 ? 5.353 -15.123 -6.407 1.00 57.16 102 LEU A O 1
ATOM 791 N N . LEU A 1 103 ? 6.947 -15.367 -4.846 1.00 55.53 103 LEU A N 1
ATOM 792 C CA . LEU A 1 103 ? 6.205 -16.260 -3.949 1.00 55.53 103 LEU A CA 1
ATOM 793 C C . LEU A 1 103 ? 5.984 -15.581 -2.602 1.00 55.53 103 LEU A C 1
ATOM 795 O O . LEU A 1 103 ? 6.932 -15.053 -2.041 1.00 55.53 103 LEU A O 1
ATOM 799 N N . LEU A 1 104 ? 4.761 -15.615 -2.068 1.00 57.97 104 LEU A N 1
ATOM 800 C CA . LEU A 1 104 ? 4.426 -15.022 -0.767 1.00 57.97 104 LEU A CA 1
ATOM 801 C C . LEU A 1 104 ? 4.331 -16.110 0.319 1.00 57.97 104 LEU A C 1
ATOM 803 O O . LEU A 1 104 ? 3.397 -16.915 0.298 1.00 57.97 104 LEU A O 1
ATOM 807 N N . GLU A 1 105 ? 5.236 -16.095 1.300 1.00 52.84 105 GLU A N 1
ATOM 808 C CA . GLU A 1 105 ? 5.101 -16.802 2.581 1.00 52.84 105 GLU A CA 1
ATOM 809 C C . GLU A 1 105 ? 4.952 -15.798 3.736 1.00 52.84 105 GLU A C 1
ATOM 811 O O . GLU A 1 105 ? 5.666 -14.804 3.830 1.00 52.84 105 GLU A O 1
ATOM 816 N N . ILE A 1 106 ? 4.006 -16.027 4.648 1.00 53.16 106 ILE A N 1
ATOM 817 C CA . ILE A 1 106 ? 3.654 -15.039 5.679 1.00 53.16 106 ILE A CA 1
ATOM 818 C C . ILE A 1 106 ? 3.978 -15.564 7.077 1.00 53.16 106 ILE A C 1
ATOM 820 O O . ILE A 1 106 ? 3.472 -16.606 7.488 1.00 53.16 106 ILE A O 1
ATOM 824 N N . TYR A 1 107 ? 4.763 -14.792 7.836 1.00 49.81 107 TYR A N 1
ATOM 825 C CA . TYR A 1 107 ? 5.172 -15.085 9.209 1.00 49.81 107 TYR A CA 1
ATOM 826 C C . TYR A 1 107 ? 4.694 -13.986 10.175 1.00 49.81 107 TYR A C 1
ATOM 828 O O . TYR A 1 107 ? 5.266 -12.904 10.311 1.00 49.81 107 TYR A O 1
ATOM 836 N N . ARG A 1 108 ? 3.628 -14.266 10.930 1.00 48.50 108 ARG A N 1
ATOM 837 C CA . ARG A 1 108 ? 3.148 -13.342 11.968 1.00 48.50 108 ARG A CA 1
ATOM 838 C C . ARG A 1 108 ? 3.993 -13.475 13.239 1.00 48.50 108 ARG A C 1
ATOM 840 O O . ARG A 1 108 ? 4.071 -14.559 13.811 1.00 48.50 108 ARG A O 1
ATOM 847 N N . THR A 1 109 ? 4.575 -12.377 13.720 1.00 48.22 109 THR A N 1
ATOM 848 C CA . THR A 1 109 ? 5.163 -12.297 15.069 1.00 48.22 109 THR A CA 1
ATOM 849 C C . THR A 1 109 ? 4.209 -11.564 16.020 1.00 48.22 109 THR A C 1
ATOM 851 O O . THR A 1 109 ? 3.225 -10.965 15.588 1.00 48.22 109 THR A O 1
ATOM 854 N N . ASN A 1 110 ? 4.476 -11.618 17.329 1.00 41.50 110 ASN A N 1
ATOM 855 C CA . ASN A 1 110 ? 3.567 -11.091 18.358 1.00 41.50 110 ASN A CA 1
ATOM 856 C C . ASN A 1 110 ? 3.305 -9.576 18.246 1.00 41.50 110 ASN A C 1
ATOM 858 O O . ASN A 1 110 ? 2.210 -9.143 18.587 1.00 41.50 110 ASN A O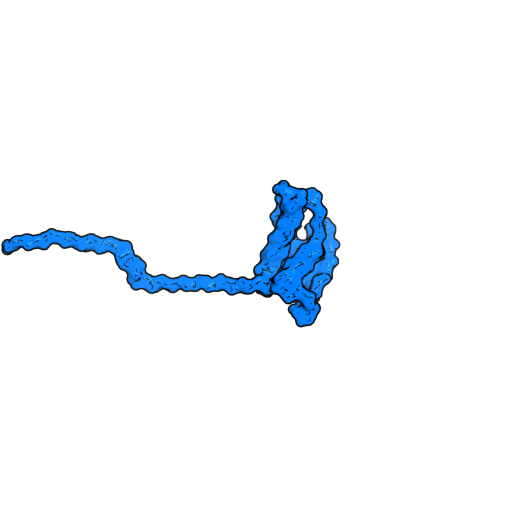 1
ATOM 862 N N . ASN A 1 111 ? 4.274 -8.800 17.738 1.00 45.88 111 ASN A N 1
ATOM 863 C CA . ASN A 1 111 ? 4.190 -7.334 17.625 1.00 45.88 111 ASN A CA 1
ATOM 864 C C . ASN A 1 111 ? 4.515 -6.800 16.213 1.00 45.88 111 ASN A C 1
ATOM 866 O O . ASN A 1 111 ? 4.536 -5.590 16.021 1.00 45.88 111 ASN A O 1
ATOM 870 N N . ALA A 1 112 ? 4.800 -7.673 15.242 1.00 49.50 112 ALA A N 1
ATOM 871 C CA . ALA A 1 112 ? 5.143 -7.298 13.867 1.00 49.50 112 ALA A CA 1
ATOM 872 C C . ALA A 1 112 ? 4.699 -8.386 12.878 1.00 49.50 112 ALA A C 1
ATOM 874 O O . ALA A 1 112 ? 4.776 -9.580 13.185 1.00 49.50 112 ALA A O 1
ATOM 875 N N . ILE A 1 113 ? 4.251 -8.003 11.685 1.00 55.31 113 ILE A N 1
ATOM 876 C CA . ILE A 1 113 ? 3.861 -8.947 10.632 1.00 55.31 113 ILE A CA 1
ATOM 877 C C . ILE A 1 113 ? 5.009 -9.026 9.618 1.00 55.31 113 ILE A C 1
ATOM 879 O O . ILE A 1 113 ? 5.202 -8.128 8.812 1.00 55.31 113 ILE A O 1
ATOM 883 N N . VAL A 1 114 ? 5.795 -10.102 9.645 1.00 51.97 114 VAL A N 1
ATOM 884 C CA . VAL A 1 114 ? 6.915 -10.290 8.712 1.00 51.97 114 VAL A CA 1
ATOM 885 C C . VAL A 1 114 ? 6.449 -11.164 7.551 1.00 51.97 114 VAL A C 1
ATOM 887 O O . VAL A 1 114 ? 5.986 -12.277 7.774 1.00 51.97 114 VAL A O 1
ATOM 890 N N . LEU A 1 115 ? 6.566 -10.712 6.302 1.00 53.44 115 LEU A N 1
ATOM 891 C CA . LEU A 1 115 ? 6.303 -11.570 5.142 1.00 53.44 115 LEU A CA 1
ATOM 892 C C . LEU A 1 115 ? 7.645 -11.915 4.482 1.00 53.44 115 LEU A C 1
ATOM 894 O O . LEU A 1 115 ? 8.484 -11.062 4.183 1.00 53.44 115 LEU A O 1
ATOM 898 N N . SER A 1 116 ? 7.890 -13.205 4.309 1.00 42.56 116 SER A N 1
ATOM 899 C CA . SER A 1 116 ? 9.008 -13.697 3.517 1.00 42.56 116 SER A CA 1
ATOM 900 C C . SER A 1 116 ? 8.502 -13.862 2.096 1.00 42.56 116 SER A C 1
ATOM 902 O O . SER A 1 116 ? 7.579 -14.627 1.837 1.00 42.56 116 SER A O 1
ATOM 904 N N . ILE A 1 117 ? 9.090 -13.128 1.163 1.00 45.28 117 ILE A N 1
ATOM 905 C CA . ILE A 1 117 ? 8.877 -13.426 -0.249 1.00 45.28 117 ILE A CA 1
ATOM 906 C C . ILE A 1 117 ? 9.924 -14.475 -0.639 1.00 45.28 117 ILE A C 1
ATOM 908 O O . ILE A 1 117 ? 10.922 -14.621 0.041 1.00 45.28 117 ILE A O 1
ATOM 912 N N . VAL A 1 118 ? 9.747 -15.260 -1.685 1.00 36.22 118 VAL A N 1
ATOM 913 C CA . VAL A 1 118 ? 10.884 -15.939 -2.322 1.00 36.22 118 VAL A CA 1
ATOM 914 C C . VAL A 1 118 ? 10.867 -15.513 -3.783 1.00 36.22 118 VAL A C 1
ATOM 916 O O . VAL A 1 118 ? 9.939 -15.855 -4.515 1.00 36.22 118 VAL A O 1
ATOM 919 N N . LEU A 1 119 ? 11.827 -14.674 -4.167 1.00 36.06 119 LEU A N 1
ATOM 920 C CA . LEU A 1 119 ? 12.194 -14.346 -5.540 1.00 36.06 119 LEU A CA 1
ATOM 921 C C . LEU A 1 119 ? 13.214 -15.391 -6.033 1.00 36.06 119 LEU A C 1
ATOM 923 O O . LEU A 1 119 ? 14.346 -15.474 -5.565 1.00 36.06 119 LEU A O 1
ATOM 927 N N . PHE A 1 120 ? 12.807 -16.212 -6.997 1.00 42.81 120 PHE A N 1
ATOM 928 C CA . PHE A 1 120 ? 13.738 -17.045 -7.763 1.00 42.81 120 PHE A CA 1
ATOM 929 C C . PHE A 1 120 ? 14.123 -16.340 -9.061 1.00 42.81 120 PHE A C 1
ATOM 931 O O . PHE A 1 120 ? 13.227 -15.704 -9.664 1.00 42.81 120 PHE A O 1
#